Protein AF-A0A9P6EXE8-F1 (afdb_monomer_lite)

Radius of gyration: 22.18 Å; chains: 1; bounding box: 58×36×48 Å

Sequence (115 aa):
MTELGCYWGAGTRVNKNHDSEANVKYRHKYLKRRLENLKAELTKNKDEIWIPKHPEVFLDESYCHLDHTAPSRWVIPGSTISEPGHSPLLVIFAAFVVWYDREERELKAKFVDES

Foldseek 3Di:
DDPQQWDKDAADDCPVCCPPPVNVVVVVVVVVVVQVQWDWDAAPVRDTDIFGVDKDKDKDKDKDQPDDDPRIDTDHPPDDDDDDDGHDIDIDMWMKIWHQDPVNRDIDMDTDDDD

Organism: NCBI:txid979708

Secondary structure (DSSP, 8-state):
--TTS-EEEPPP---TTTT-HHHHHHHHHHHHHHHHTEEEEE-TT--EEEEESS-EEEEEEEEEESS---S-EEE-TT---PPPP---EEEEEEEEEEEEETTTTEEEEEE----

pLDDT: mean 79.21, std 12.8, range [42.34, 95.38]

Structure (mmCIF, N/CA/C/O backbone):
data_AF-A0A9P6EXE8-F1
#
_entry.id   AF-A0A9P6EXE8-F1
#
loop_
_atom_site.group_PDB
_atom_site.id
_atom_site.type_symbol
_atom_site.label_atom_id
_atom_site.label_alt_id
_atom_site.label_comp_id
_atom_site.label_asym_id
_atom_site.label_entity_id
_atom_site.label_seq_id
_atom_site.pdbx_PDB_ins_code
_atom_site.Cartn_x
_atom_site.Cartn_y
_atom_site.Cartn_z
_atom_site.occupancy
_atom_site.B_iso_or_equiv
_atom_site.auth_seq_id
_atom_site.auth_comp_id
_atom_site.auth_asym_id
_atom_site.auth_atom_id
_atom_site.pdbx_PDB_model_num
ATOM 1 N N . MET A 1 1 ? 40.499 -3.946 -14.432 1.00 42.34 1 MET A N 1
ATOM 2 C CA . MET A 1 1 ? 40.579 -3.395 -15.799 1.00 42.34 1 MET A CA 1
ATOM 3 C C . MET A 1 1 ? 39.821 -4.381 -16.680 1.00 42.34 1 MET A C 1
ATOM 5 O O . MET A 1 1 ? 40.316 -5.478 -16.877 1.00 42.34 1 MET A O 1
ATOM 9 N N . THR A 1 2 ? 38.556 -4.109 -17.011 1.00 47.44 2 THR A N 1
ATOM 10 C CA . THR A 1 2 ? 37.710 -5.041 -17.778 1.00 47.44 2 THR A CA 1
ATOM 11 C C . THR A 1 2 ? 37.962 -4.832 -19.266 1.00 47.44 2 THR A C 1
ATOM 13 O O . THR A 1 2 ? 37.734 -3.745 -19.786 1.00 47.44 2 THR A O 1
ATOM 16 N N . GLU A 1 3 ? 38.424 -5.879 -19.944 1.00 53.56 3 GLU A N 1
ATOM 17 C CA . GLU A 1 3 ? 38.876 -5.905 -21.349 1.00 53.56 3 GLU A CA 1
ATOM 18 C C . GLU A 1 3 ? 37.788 -5.523 -22.383 1.00 53.56 3 GLU A C 1
ATOM 20 O O . GLU A 1 3 ? 38.060 -5.430 -23.573 1.00 53.56 3 GLU A O 1
ATOM 25 N N . LEU A 1 4 ? 36.554 -5.254 -21.934 1.00 64.56 4 LEU A N 1
ATOM 26 C CA . LEU A 1 4 ? 35.396 -4.908 -22.771 1.00 64.56 4 LEU A CA 1
ATOM 27 C C . LEU A 1 4 ? 34.600 -3.683 -22.273 1.00 64.56 4 LEU A C 1
ATOM 29 O O . LEU A 1 4 ? 33.564 -3.355 -22.842 1.00 64.56 4 LEU A O 1
ATOM 33 N N . GLY A 1 5 ? 35.031 -3.007 -21.199 1.00 75.94 5 GLY A N 1
ATOM 34 C CA . GLY A 1 5 ? 34.308 -1.846 -20.650 1.00 75.94 5 GLY A CA 1
ATOM 35 C C . GLY A 1 5 ? 32.942 -2.158 -20.012 1.00 75.94 5 GLY A C 1
ATOM 36 O O . GLY A 1 5 ? 32.227 -1.234 -19.640 1.00 75.94 5 GLY A O 1
ATOM 37 N N . CYS A 1 6 ? 32.575 -3.433 -19.856 1.00 76.38 6 CYS A N 1
ATOM 38 C CA . CYS A 1 6 ? 31.320 -3.874 -19.237 1.00 76.38 6 CYS A CA 1
ATOM 39 C C . CYS A 1 6 ? 31.424 -3.960 -17.701 1.00 76.38 6 CYS A C 1
ATOM 41 O O . CYS A 1 6 ? 32.510 -4.211 -17.167 1.00 76.38 6 CYS A O 1
ATOM 43 N N . TYR A 1 7 ? 30.292 -3.853 -16.993 1.00 78.75 7 TYR A N 1
ATOM 44 C CA . TYR A 1 7 ? 30.177 -4.187 -15.563 1.00 78.75 7 TYR A CA 1
ATOM 45 C C . TYR A 1 7 ? 29.045 -5.191 -15.306 1.00 78.75 7 TYR A C 1
ATOM 47 O O . TYR A 1 7 ? 28.059 -5.223 -16.035 1.00 78.75 7 TYR A O 1
ATOM 55 N N . TRP A 1 8 ? 29.177 -6.030 -14.278 1.00 75.44 8 TRP A N 1
ATOM 56 C CA . TRP A 1 8 ? 28.109 -6.938 -13.848 1.00 75.44 8 TRP A CA 1
ATOM 57 C C . TRP A 1 8 ? 27.123 -6.183 -12.954 1.00 75.44 8 TRP A C 1
ATOM 59 O O . TRP A 1 8 ? 27.518 -5.643 -11.920 1.00 75.44 8 TRP A O 1
ATOM 69 N N . GLY A 1 9 ? 25.850 -6.118 -13.340 1.00 72.12 9 GLY A N 1
ATOM 70 C CA . GLY A 1 9 ? 24.858 -5.363 -12.578 1.00 72.12 9 GLY A CA 1
ATOM 71 C C . GLY A 1 9 ? 23.433 -5.504 -13.098 1.00 72.12 9 GLY A C 1
ATOM 72 O O . GLY A 1 9 ? 23.173 -6.172 -14.098 1.00 72.12 9 GLY A O 1
ATOM 73 N N . ALA A 1 10 ? 22.494 -4.887 -12.384 1.00 66.25 10 ALA A N 1
ATOM 74 C CA . ALA A 1 10 ? 21.118 -4.745 -12.843 1.00 66.25 10 ALA A CA 1
ATOM 75 C C . ALA A 1 10 ? 21.000 -3.570 -13.829 1.00 66.25 10 ALA A C 1
ATOM 77 O O . ALA A 1 10 ? 21.756 -2.598 -13.751 1.00 66.25 10 ALA A O 1
ATOM 78 N N . GLY A 1 11 ? 20.034 -3.652 -14.745 1.00 62.06 11 GLY A N 1
ATOM 79 C CA . GLY A 1 11 ? 19.649 -2.507 -15.570 1.00 62.06 11 GLY A CA 1
ATOM 80 C C . GLY A 1 11 ? 18.971 -1.426 -14.725 1.00 62.06 11 GLY A C 1
ATOM 81 O O . GLY A 1 11 ? 18.284 -1.729 -13.749 1.00 62.06 11 GLY A O 1
ATOM 82 N N . THR A 1 12 ? 19.148 -0.158 -15.090 1.00 61.06 12 THR A N 1
ATOM 83 C CA . THR A 1 12 ? 18.496 0.955 -14.392 1.00 61.06 12 THR A CA 1
ATOM 84 C C . THR A 1 12 ? 17.031 1.034 -14.809 1.00 61.06 12 THR A C 1
ATOM 86 O O . THR A 1 12 ? 16.723 1.292 -15.973 1.00 61.06 12 THR A O 1
ATOM 89 N N . ARG A 1 13 ? 16.107 0.844 -13.864 1.00 57.03 13 ARG A N 1
ATOM 90 C CA . ARG A 1 13 ? 14.676 1.057 -14.109 1.00 57.03 13 ARG A CA 1
ATOM 91 C C . ARG A 1 13 ? 14.411 2.559 -14.183 1.00 57.03 13 ARG A C 1
ATOM 93 O O . ARG A 1 13 ? 14.557 3.261 -13.189 1.00 57.03 13 ARG A O 1
ATOM 100 N N . VAL A 1 14 ? 14.013 3.058 -15.352 1.00 57.69 14 VAL A N 1
ATOM 101 C CA . VAL A 1 14 ? 13.706 4.482 -15.546 1.00 57.69 14 VAL A CA 1
ATOM 102 C C . VAL A 1 14 ? 12.221 4.632 -15.855 1.00 57.69 14 VAL A C 1
ATOM 104 O O . VAL A 1 14 ? 11.826 4.752 -17.013 1.00 57.69 14 VAL A O 1
ATOM 107 N N . ASN A 1 15 ? 11.368 4.640 -14.826 1.00 66.81 15 ASN A N 1
ATOM 108 C CA . ASN A 1 15 ? 10.025 5.181 -15.022 1.00 66.81 15 ASN A CA 1
ATOM 109 C C . ASN A 1 15 ? 10.145 6.708 -15.118 1.00 66.81 15 ASN A C 1
ATOM 111 O O . ASN A 1 15 ? 10.066 7.413 -14.114 1.00 66.81 15 ASN A O 1
ATOM 115 N N . LYS A 1 16 ? 10.366 7.209 -16.340 1.00 68.00 16 LYS A N 1
ATOM 116 C CA . LYS A 1 16 ? 10.608 8.633 -16.643 1.00 68.00 16 LYS A CA 1
ATOM 117 C C . LYS A 1 16 ? 9.512 9.561 -16.117 1.00 68.00 16 LYS A C 1
ATOM 119 O O . LYS A 1 16 ? 9.761 10.742 -15.907 1.00 68.00 16 LYS A O 1
ATOM 124 N N . ASN A 1 17 ? 8.313 9.030 -15.892 1.00 76.62 17 ASN A N 1
ATOM 125 C CA . ASN A 1 17 ? 7.168 9.819 -15.470 1.00 76.62 17 ASN A CA 1
ATOM 126 C C . ASN A 1 17 ? 6.989 9.850 -13.950 1.00 76.62 17 ASN A C 1
ATOM 128 O O . ASN A 1 17 ? 6.170 10.637 -13.477 1.00 76.62 17 ASN A O 1
ATOM 132 N N . HIS A 1 18 ? 7.714 9.036 -13.175 1.00 76.56 18 HIS A N 1
ATOM 133 C CA . HIS A 1 18 ? 7.524 8.924 -11.723 1.00 76.56 18 HIS A CA 1
ATOM 134 C C . HIS A 1 18 ? 7.586 10.291 -11.021 1.00 76.56 18 HIS A C 1
ATOM 136 O O . HIS A 1 18 ? 6.688 10.649 -10.253 1.00 76.56 18 HIS A O 1
ATOM 142 N N . ASP A 1 19 ? 8.580 11.097 -11.393 1.00 81.75 19 ASP A N 1
ATOM 143 C CA . ASP A 1 19 ? 8.813 12.433 -10.836 1.00 81.75 19 ASP A CA 1
ATOM 144 C C . ASP A 1 19 ? 8.377 13.560 -11.776 1.00 81.75 19 ASP A C 1
ATOM 146 O O . ASP A 1 19 ? 8.765 14.714 -11.608 1.00 81.75 19 ASP A O 1
ATOM 150 N N . SER A 1 20 ? 7.522 13.248 -12.756 1.00 89.31 20 SER A N 1
ATOM 151 C CA . SER A 1 20 ? 6.872 14.285 -13.554 1.00 89.31 20 SER A CA 1
ATOM 152 C C . SER A 1 20 ? 6.011 15.186 -12.665 1.00 89.31 20 SER A C 1
ATOM 154 O O . SER A 1 20 ? 5.362 14.729 -11.718 1.00 89.31 20 SER A O 1
ATOM 156 N N . GLU A 1 21 ? 5.953 16.473 -13.004 1.00 93.50 21 GLU A N 1
ATOM 157 C CA . GLU A 1 21 ? 5.171 17.466 -12.260 1.00 93.50 21 GLU A CA 1
ATOM 158 C C . GLU A 1 21 ? 3.694 17.052 -12.127 1.00 93.50 21 GLU A C 1
ATOM 160 O O . GLU A 1 21 ? 3.085 17.213 -11.069 1.00 93.50 21 GLU A O 1
ATOM 165 N N . ALA A 1 22 ? 3.130 16.451 -13.178 1.00 92.00 22 ALA A N 1
ATOM 166 C CA . ALA A 1 22 ? 1.768 15.930 -13.177 1.00 92.00 22 ALA A CA 1
ATOM 167 C C . ALA A 1 22 ? 1.569 14.818 -12.132 1.00 92.00 22 ALA A C 1
ATOM 169 O O . ALA A 1 22 ? 0.622 14.881 -11.344 1.00 92.00 22 ALA A O 1
ATOM 170 N N . ASN A 1 23 ? 2.479 13.839 -12.066 1.00 89.94 23 ASN A N 1
ATOM 171 C CA . ASN A 1 23 ? 2.394 12.753 -11.087 1.00 89.94 23 ASN A CA 1
ATOM 172 C C . ASN A 1 23 ? 2.630 13.242 -9.657 1.00 89.94 23 ASN A C 1
ATOM 174 O O . ASN A 1 23 ? 1.962 12.774 -8.735 1.00 89.94 23 ASN A O 1
ATOM 178 N N . VAL A 1 24 ? 3.527 14.208 -9.447 1.00 90.19 24 VAL A N 1
ATOM 179 C CA . VAL A 1 24 ? 3.721 14.840 -8.131 1.00 90.19 24 VAL A CA 1
ATOM 180 C C . VAL A 1 24 ? 2.449 15.574 -7.689 1.00 90.19 24 VAL A C 1
ATOM 182 O O . VAL A 1 24 ? 1.972 15.357 -6.572 1.00 90.19 24 VAL A O 1
ATOM 185 N N . LYS A 1 25 ? 1.833 16.373 -8.574 1.00 94.56 25 LYS A N 1
ATOM 186 C CA . LYS A 1 25 ? 0.557 17.061 -8.298 1.00 94.56 25 LYS A CA 1
ATOM 187 C C . LYS A 1 25 ? -0.568 16.075 -7.988 1.00 94.56 25 LYS A C 1
ATOM 189 O O . LYS A 1 25 ? -1.332 16.286 -7.044 1.00 94.56 25 LYS A O 1
ATOM 194 N N . TYR A 1 26 ? -0.658 14.982 -8.746 1.00 93.50 26 TYR A N 1
ATOM 195 C CA . TYR A 1 26 ? -1.645 13.936 -8.496 1.00 93.50 26 TYR A CA 1
ATOM 196 C C . TYR A 1 26 ? -1.428 13.256 -7.140 1.00 93.50 26 TYR A C 1
ATOM 198 O O . TYR A 1 26 ? -2.380 13.156 -6.367 1.00 93.50 26 TYR A O 1
ATOM 206 N N . ARG A 1 27 ? -0.189 12.858 -6.807 1.00 92.69 27 ARG A N 1
ATOM 207 C CA . ARG A 1 27 ? 0.158 12.273 -5.498 1.00 92.69 27 ARG A CA 1
ATOM 208 C C . ARG A 1 27 ? -0.253 13.192 -4.352 1.00 92.69 27 ARG A C 1
ATOM 210 O O . ARG A 1 27 ? -0.881 12.732 -3.404 1.00 92.69 27 ARG A O 1
ATOM 217 N N . HIS A 1 28 ? 0.022 14.491 -4.467 1.00 94.81 28 HIS A N 1
ATOM 218 C CA . HIS A 1 28 ? -0.390 15.469 -3.461 1.00 94.81 28 HIS A CA 1
ATOM 219 C C . HIS A 1 28 ? -1.919 15.521 -3.298 1.00 94.81 28 HIS A C 1
ATOM 221 O O . HIS A 1 28 ? -2.429 15.422 -2.182 1.00 94.81 28 HIS A O 1
ATOM 227 N N . LYS A 1 29 ? -2.666 15.604 -4.409 1.00 95.38 29 LYS A N 1
ATOM 228 C CA . LYS A 1 29 ? -4.139 15.584 -4.395 1.00 95.38 29 LYS A CA 1
ATOM 229 C C . LYS A 1 29 ? -4.690 14.291 -3.784 1.00 95.38 29 LYS A C 1
ATOM 231 O O . LYS A 1 29 ? -5.632 14.339 -2.994 1.00 95.38 29 LYS A O 1
ATOM 236 N N . TYR A 1 30 ? -4.107 13.149 -4.144 1.00 92.00 30 TYR A N 1
ATOM 237 C CA . TYR A 1 30 ? -4.476 11.840 -3.617 1.00 92.00 30 TYR A CA 1
ATOM 238 C C . TYR A 1 30 ? -4.260 11.771 -2.102 1.00 92.00 30 TYR A C 1
ATOM 240 O O . TYR A 1 30 ? -5.201 11.460 -1.375 1.00 92.00 30 TYR A O 1
ATOM 248 N N . LEU A 1 31 ? -3.064 12.127 -1.621 1.00 93.06 31 LEU A N 1
ATOM 249 C CA . LEU A 1 31 ? -2.733 12.121 -0.194 1.00 93.06 31 LEU A CA 1
ATOM 250 C C . LEU A 1 31 ? -3.642 13.054 0.604 1.00 93.06 31 LEU A C 1
ATOM 252 O O . LEU A 1 31 ? -4.129 12.658 1.657 1.00 93.06 31 LEU A O 1
ATOM 256 N N . LYS A 1 32 ? -3.940 14.250 0.085 1.00 95.06 32 LYS A N 1
ATOM 257 C CA . LYS A 1 32 ? -4.871 15.179 0.736 1.00 95.06 32 LYS A CA 1
ATOM 258 C C . LYS A 1 32 ? -6.247 14.540 0.954 1.00 95.06 32 LYS A C 1
ATOM 260 O O . LYS A 1 32 ? -6.724 14.500 2.083 1.00 95.06 32 LYS A O 1
ATOM 265 N N . ARG A 1 33 ? -6.832 13.951 -0.095 1.00 90.44 33 ARG A N 1
ATOM 266 C CA . ARG A 1 33 ? -8.123 13.243 -0.009 1.00 90.44 33 ARG A CA 1
ATOM 267 C C . ARG A 1 33 ? -8.077 12.067 0.972 1.00 90.44 33 ARG A C 1
ATOM 269 O O . ARG A 1 33 ? -9.050 11.807 1.671 1.00 90.44 33 ARG A O 1
ATOM 276 N N . ARG A 1 34 ? -6.955 11.343 1.016 1.00 88.88 34 ARG A N 1
ATOM 277 C CA . ARG A 1 34 ? -6.750 10.215 1.937 1.00 88.88 34 ARG A CA 1
ATOM 278 C C . ARG A 1 34 ? -6.709 10.673 3.389 1.00 88.88 34 ARG A C 1
ATOM 280 O O . ARG A 1 34 ? -7.416 10.105 4.208 1.00 88.88 34 ARG A O 1
ATOM 287 N N . LEU A 1 35 ? -5.939 11.716 3.691 1.00 91.75 35 LEU A N 1
ATOM 288 C CA . LEU A 1 35 ? -5.854 12.287 5.036 1.00 91.75 35 LEU A CA 1
ATOM 289 C C . LEU A 1 35 ? -7.200 12.862 5.494 1.00 91.75 35 LEU A C 1
ATOM 291 O O . LEU A 1 35 ? -7.581 12.679 6.644 1.00 91.75 35 LEU A O 1
ATOM 295 N N . GLU A 1 36 ? -7.963 13.486 4.593 1.00 92.88 36 GLU A N 1
ATOM 296 C CA . GLU A 1 36 ? -9.324 13.965 4.882 1.00 92.88 36 GLU A CA 1
ATOM 297 C C . GLU A 1 36 ? -10.289 12.825 5.253 1.00 92.88 36 GLU A C 1
ATOM 299 O O . GLU A 1 36 ? -11.212 13.037 6.048 1.00 92.88 36 GLU A O 1
ATOM 304 N N . ASN A 1 37 ? -10.068 11.613 4.729 1.00 89.12 37 ASN A N 1
ATOM 305 C CA . ASN A 1 37 ? -10.829 10.422 5.103 1.00 89.12 37 ASN A CA 1
ATOM 306 C C . ASN A 1 37 ? -10.393 9.835 6.455 1.00 89.12 37 ASN A C 1
ATOM 308 O O . ASN A 1 37 ? -11.060 8.936 6.940 1.00 89.12 37 ASN A O 1
ATOM 312 N N . LEU A 1 38 ? -9.328 10.312 7.105 1.00 90.81 38 LEU A N 1
ATOM 313 C CA . LEU A 1 38 ? -8.914 9.786 8.407 1.00 90.81 38 LEU A CA 1
ATOM 314 C C . LEU A 1 38 ? -9.595 10.528 9.562 1.00 90.81 38 LEU A C 1
ATOM 316 O O . LEU A 1 38 ? -9.861 11.732 9.501 1.00 90.81 38 LEU A O 1
ATOM 320 N N . LYS A 1 39 ? -9.877 9.799 10.640 1.00 92.12 39 LYS A N 1
ATOM 321 C CA . LYS A 1 39 ? -10.256 10.344 11.947 1.00 92.12 39 LYS A CA 1
ATOM 322 C C . LYS A 1 39 ? -9.474 9.638 13.048 1.00 92.12 39 LYS A C 1
ATOM 324 O O . LYS A 1 39 ? -9.177 8.451 12.920 1.00 92.12 39 LYS A O 1
ATOM 329 N N . ALA A 1 40 ? -9.161 10.373 14.106 1.00 92.56 40 ALA A N 1
ATOM 330 C CA . ALA A 1 40 ? -8.585 9.799 15.309 1.00 92.56 40 ALA A CA 1
ATOM 331 C C . ALA A 1 40 ? -9.656 9.011 16.077 1.00 92.56 40 ALA A C 1
ATOM 333 O O . ALA A 1 40 ? -10.794 9.467 16.207 1.00 92.56 40 ALA A O 1
ATOM 334 N N . GLU A 1 41 ? -9.289 7.837 16.573 1.00 89.81 41 GLU A N 1
ATOM 335 C CA . GLU A 1 41 ? -10.075 7.016 17.491 1.00 89.81 41 GLU A CA 1
ATOM 336 C C . GLU A 1 41 ? -9.159 6.405 18.549 1.00 89.81 41 GLU A C 1
ATOM 338 O O . GLU A 1 41 ? -7.957 6.254 18.335 1.00 89.81 41 GLU A O 1
ATOM 343 N N . LEU A 1 42 ? -9.739 6.019 19.683 1.00 89.69 42 LEU A N 1
ATOM 344 C CA . LEU A 1 42 ? -9.017 5.305 20.731 1.00 89.69 42 LEU A CA 1
ATOM 345 C C . LEU A 1 42 ? -9.228 3.799 20.592 1.00 89.69 42 LEU A C 1
ATOM 347 O O . LEU A 1 42 ? -10.360 3.320 20.473 1.00 89.69 42 LEU A O 1
ATOM 351 N N . THR A 1 43 ? -8.139 3.042 20.662 1.00 86.06 43 THR A N 1
ATOM 352 C CA . THR A 1 43 ? -8.210 1.585 20.789 1.00 86.06 43 THR A CA 1
ATOM 353 C C . THR A 1 43 ? -8.723 1.185 22.169 1.00 86.06 43 THR A C 1
ATOM 355 O O . THR A 1 43 ? -8.786 1.985 23.111 1.00 86.06 43 THR A O 1
ATOM 358 N N . LYS A 1 44 ? -9.028 -0.104 22.333 1.00 85.94 44 LYS A N 1
ATOM 359 C CA . LYS A 1 44 ? -9.274 -0.719 23.646 1.00 85.94 44 LYS A CA 1
ATOM 360 C C . LYS A 1 44 ? -8.161 -0.438 24.671 1.00 85.94 44 LYS A C 1
ATOM 362 O O . LYS A 1 44 ? -8.456 -0.269 25.853 1.00 85.94 44 LYS A O 1
ATOM 367 N N . ASN A 1 45 ? -6.914 -0.311 24.214 1.00 89.31 45 ASN A N 1
ATOM 368 C CA . ASN A 1 45 ? -5.741 -0.035 25.050 1.00 89.31 45 ASN A CA 1
ATOM 369 C C . ASN A 1 45 ? -5.498 1.464 25.298 1.00 89.31 45 ASN A C 1
ATOM 371 O O . ASN A 1 45 ? -4.538 1.814 25.978 1.00 89.31 45 ASN A O 1
ATOM 375 N N . LYS A 1 46 ? -6.398 2.340 24.822 1.00 87.06 46 LYS A N 1
ATOM 376 C CA . LYS A 1 46 ? -6.283 3.811 24.859 1.00 87.06 46 LYS A CA 1
ATOM 377 C C . LYS A 1 46 ? -5.171 4.381 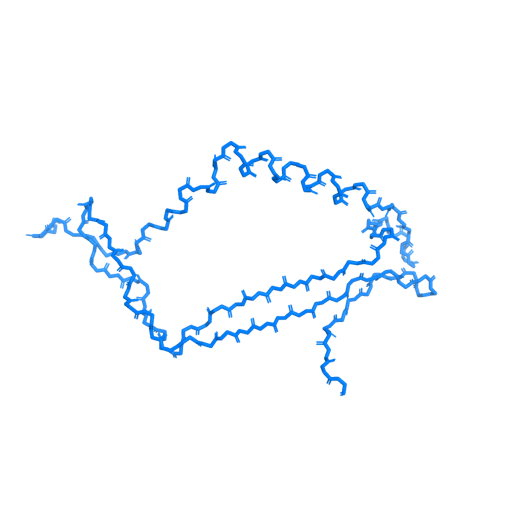23.974 1.00 87.06 46 LYS A C 1
ATOM 379 O O . LYS A 1 46 ? -4.766 5.522 24.183 1.00 87.06 46 LYS A O 1
ATOM 384 N N . ASP A 1 47 ? -4.725 3.628 22.975 1.00 90.69 47 ASP A N 1
ATOM 385 C CA . ASP A 1 47 ? -3.823 4.153 21.954 1.00 90.69 47 ASP A CA 1
ATOM 386 C C . ASP A 1 47 ? -4.626 4.974 20.945 1.00 90.69 47 ASP A C 1
ATOM 388 O O . ASP A 1 47 ? -5.698 4.551 20.506 1.00 90.69 47 ASP A O 1
ATOM 392 N N . GLU A 1 48 ? -4.117 6.145 20.571 1.00 91.75 48 GLU A N 1
ATOM 393 C CA . GLU A 1 48 ? -4.702 6.942 19.496 1.00 91.75 48 GLU A CA 1
ATOM 394 C C . GLU A 1 48 ? -4.304 6.347 18.143 1.00 91.75 48 GLU A C 1
ATOM 396 O O . GLU A 1 48 ? -3.122 6.218 17.820 1.00 91.75 48 GLU A O 1
ATOM 401 N N . ILE A 1 49 ? -5.302 5.981 17.342 1.00 90.44 49 ILE A N 1
ATOM 402 C CA . ILE A 1 49 ? -5.119 5.453 15.992 1.00 90.44 49 ILE A CA 1
ATOM 403 C C . ILE A 1 49 ? -5.897 6.279 14.975 1.00 90.44 49 ILE A C 1
ATOM 405 O O . ILE A 1 49 ? -6.949 6.844 15.268 1.00 90.44 49 ILE A O 1
ATOM 409 N N . TRP A 1 50 ? -5.395 6.310 13.744 1.00 89.56 50 TRP A N 1
ATOM 410 C CA . TRP A 1 50 ? -6.071 6.949 12.620 1.00 89.56 50 TRP A CA 1
ATOM 411 C C . TRP A 1 50 ? -6.817 5.902 11.812 1.00 89.56 50 TRP A C 1
ATOM 413 O O . TRP A 1 50 ? -6.205 5.003 11.236 1.00 89.56 50 TRP A O 1
ATOM 423 N N . ILE A 1 51 ? -8.137 6.033 11.749 1.00 89.19 51 ILE A N 1
ATOM 424 C CA . ILE A 1 51 ? -8.992 5.107 11.014 1.00 89.19 51 ILE A CA 1
ATOM 425 C C . ILE A 1 51 ? -9.710 5.812 9.866 1.00 89.19 51 ILE A C 1
ATOM 427 O O . ILE A 1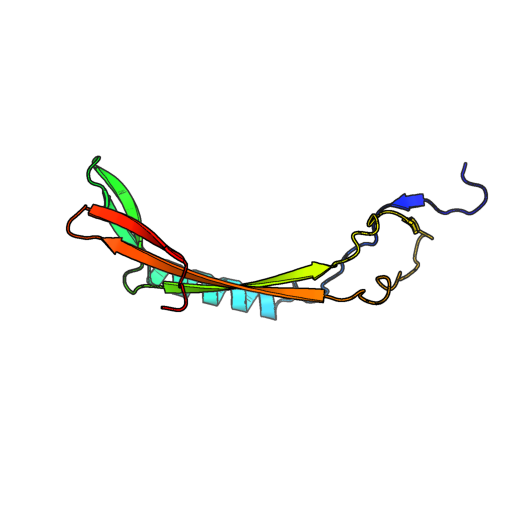 51 ? -10.010 7.007 9.969 1.00 89.19 51 ILE A O 1
ATOM 431 N N . PRO A 1 52 ? -10.030 5.097 8.779 1.00 85.56 52 PRO A N 1
ATOM 432 C CA . PRO A 1 52 ? -10.812 5.674 7.703 1.00 85.56 52 PRO A CA 1
ATOM 433 C C . PRO A 1 52 ? -12.270 5.905 8.154 1.00 85.56 52 PRO A C 1
ATOM 435 O O . PRO A 1 52 ? -12.900 5.044 8.771 1.00 85.56 52 PRO A O 1
ATOM 438 N N . LYS A 1 53 ? -12.823 7.087 7.858 1.00 88.19 53 LYS A N 1
ATOM 439 C CA . LYS A 1 53 ? -14.223 7.475 8.110 1.00 88.19 53 LYS A CA 1
ATOM 440 C C . LYS A 1 53 ? -15.172 6.632 7.264 1.00 88.19 53 LYS A C 1
ATOM 442 O O . LYS A 1 53 ? -16.219 6.212 7.752 1.00 88.19 53 LYS A O 1
ATOM 447 N N . HIS A 1 54 ? -14.780 6.385 6.018 1.00 85.62 54 HIS A N 1
ATOM 448 C CA . HIS A 1 54 ? -15.443 5.480 5.089 1.00 85.62 54 HIS A CA 1
ATOM 449 C C . HIS A 1 54 ? -14.524 4.290 4.803 1.00 85.62 54 HIS A C 1
ATOM 451 O O . HIS A 1 54 ? -13.355 4.547 4.518 1.00 85.62 54 HIS A O 1
ATOM 457 N N . PRO A 1 55 ? -15.014 3.034 4.853 1.00 83.75 55 PRO A N 1
ATOM 458 C CA . PRO A 1 55 ? -14.209 1.854 4.542 1.00 83.75 55 PRO A CA 1
ATOM 459 C C . PRO A 1 55 ? -13.494 1.983 3.200 1.00 83.75 55 PRO A C 1
ATOM 461 O O . PRO A 1 55 ? -14.039 2.537 2.243 1.00 83.75 55 PRO A O 1
ATOM 464 N N . GLU A 1 56 ? -12.279 1.454 3.130 1.00 83.31 56 GLU A N 1
ATOM 465 C CA . GLU A 1 56 ? -11.450 1.524 1.933 1.00 83.31 56 GLU A CA 1
ATOM 466 C C . GLU A 1 56 ? -11.111 0.115 1.463 1.00 83.31 56 GLU A C 1
ATOM 468 O O . GLU A 1 56 ? -10.728 -0.749 2.256 1.00 83.31 56 GLU A O 1
ATOM 473 N N . VAL A 1 57 ? -11.264 -0.096 0.157 1.00 85.62 57 VAL A N 1
ATOM 474 C CA . VAL A 1 57 ? -10.880 -1.332 -0.517 1.00 85.62 57 VAL A CA 1
ATOM 475 C C . VAL A 1 57 ? -9.575 -1.071 -1.250 1.00 85.62 57 VAL A C 1
ATOM 477 O O . VAL A 1 57 ? -9.484 -0.143 -2.057 1.00 85.62 57 VAL A O 1
ATOM 480 N N . PHE A 1 58 ? -8.568 -1.879 -0.951 1.00 86.56 58 PHE A N 1
ATOM 481 C CA . PHE A 1 58 ? -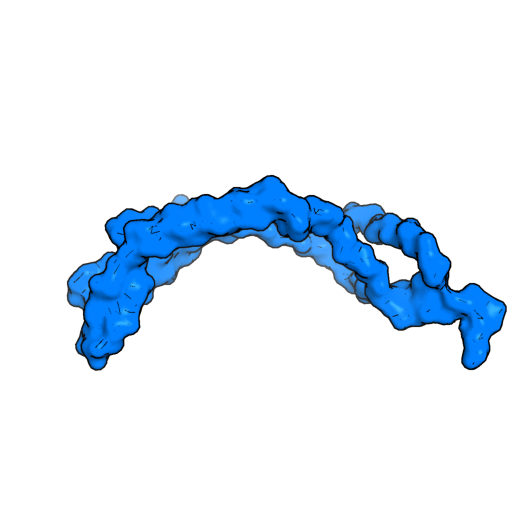7.274 -1.840 -1.612 1.00 86.56 58 PHE A CA 1
ATOM 482 C C . PHE A 1 58 ? -7.204 -2.989 -2.600 1.00 86.56 58 PHE A C 1
ATOM 484 O O . PHE A 1 58 ? -7.470 -4.132 -2.236 1.00 86.56 58 PHE A O 1
ATOM 491 N N . LEU A 1 59 ? -6.858 -2.657 -3.836 1.00 89.06 59 LEU A N 1
ATOM 492 C CA . LEU A 1 59 ? -6.648 -3.598 -4.921 1.00 89.06 59 LEU A CA 1
ATOM 493 C C . LEU A 1 59 ? -5.203 -3.451 -5.364 1.00 89.06 59 LEU A C 1
ATOM 495 O O . LEU A 1 59 ? -4.752 -2.326 -5.589 1.00 89.06 59 LEU A O 1
ATOM 499 N N . 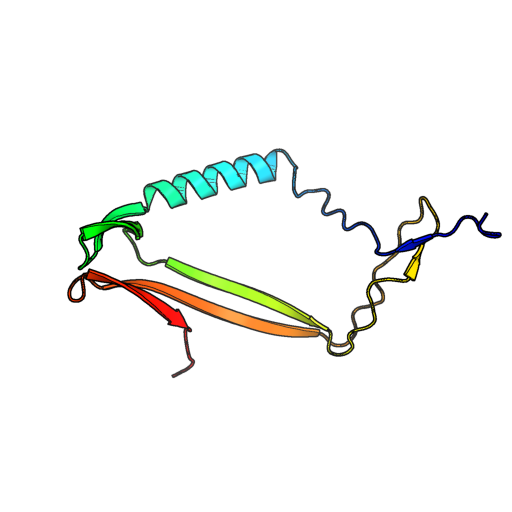ASP A 1 60 ? -4.504 -4.569 -5.476 1.00 87.88 60 ASP A N 1
ATOM 500 C CA . ASP A 1 60 ? -3.174 -4.592 -6.061 1.00 87.88 60 ASP A CA 1
ATOM 501 C C . ASP A 1 60 ? -3.007 -5.814 -6.956 1.00 87.88 60 ASP A C 1
ATOM 503 O O . ASP A 1 60 ? -3.621 -6.866 -6.744 1.00 87.88 60 ASP A O 1
ATOM 507 N N . GLU A 1 61 ? -2.172 -5.645 -7.971 1.00 84.31 61 GLU A N 1
ATOM 508 C CA . GLU A 1 61 ? -1.827 -6.676 -8.933 1.00 84.31 61 GLU A CA 1
ATOM 509 C C . GLU A 1 61 ? -0.317 -6.885 -8.922 1.00 84.31 61 GLU A C 1
ATOM 511 O O . GLU A 1 61 ? 0.481 -5.950 -8.986 1.00 84.31 61 GLU A O 1
ATOM 516 N N . SER A 1 62 ? 0.092 -8.142 -8.825 1.00 82.19 62 SER A N 1
ATOM 517 C CA . SER A 1 62 ? 1.496 -8.524 -8.881 1.00 82.19 62 SER A CA 1
ATOM 518 C C . SER A 1 62 ? 1.731 -9.437 -10.071 1.00 82.19 62 SER A C 1
ATOM 520 O O . SER A 1 62 ? 1.044 -10.442 -10.251 1.00 82.19 62 SER A O 1
ATOM 522 N N . TYR A 1 63 ? 2.733 -9.083 -10.872 1.00 79.94 63 TYR A N 1
ATOM 523 C CA . TYR A 1 63 ? 3.195 -9.872 -12.007 1.00 79.94 63 TYR A CA 1
ATOM 524 C C . TYR A 1 63 ? 4.380 -10.720 -11.548 1.00 79.94 63 TYR A C 1
ATOM 526 O O . TYR A 1 63 ? 5.438 -10.190 -11.207 1.00 79.94 63 TYR A O 1
ATOM 534 N N . CYS A 1 64 ? 4.201 -12.036 -11.526 1.00 76.75 64 CYS A N 1
ATOM 535 C CA . CYS A 1 64 ? 5.234 -12.991 -11.157 1.00 76.75 64 CYS A CA 1
ATOM 536 C C . CYS A 1 64 ? 5.741 -13.714 -12.409 1.00 76.75 64 CYS A C 1
ATOM 538 O O . CYS A 1 64 ? 4.961 -14.315 -13.148 1.00 76.75 64 CYS A O 1
ATOM 540 N N . HIS A 1 65 ? 7.048 -13.649 -12.661 1.00 74.94 65 HIS A N 1
ATOM 541 C CA . HIS A 1 65 ? 7.678 -14.426 -13.728 1.00 74.94 65 HIS A CA 1
ATOM 542 C C . HIS A 1 65 ? 7.783 -15.885 -13.272 1.00 74.94 65 HIS A C 1
ATOM 544 O O . HIS A 1 65 ? 8.353 -16.135 -12.213 1.00 74.94 65 HIS A O 1
ATOM 550 N N . LEU A 1 66 ? 7.286 -16.841 -14.066 1.00 71.31 66 LEU A N 1
ATOM 551 C CA . LEU A 1 66 ? 7.426 -18.267 -13.729 1.00 71.31 66 LEU A CA 1
ATOM 552 C C . LEU A 1 66 ? 8.893 -18.733 -13.763 1.00 71.31 66 LEU A C 1
ATOM 554 O O . LEU A 1 66 ? 9.291 -19.566 -12.952 1.00 71.31 66 LEU A O 1
ATOM 558 N N . ASP A 1 67 ? 9.704 -18.136 -14.640 1.00 71.31 67 ASP A N 1
ATOM 559 C CA . ASP A 1 67 ? 11.146 -18.373 -14.719 1.00 71.31 67 ASP A CA 1
ATOM 560 C C . ASP A 1 67 ? 11.913 -17.188 -14.121 1.00 71.31 67 ASP A C 1
ATOM 562 O O . ASP A 1 67 ? 12.133 -16.157 -14.766 1.00 71.31 67 ASP A O 1
ATOM 566 N N . HIS A 1 68 ? 12.350 -17.324 -12.869 1.00 63.00 68 HIS A N 1
ATOM 567 C CA . HIS A 1 68 ? 13.201 -16.331 -12.216 1.00 63.00 68 HIS A CA 1
ATOM 568 C C . HIS A 1 68 ? 14.642 -16.412 -12.745 1.00 63.00 68 HIS A C 1
ATOM 570 O O . HIS A 1 68 ? 15.521 -17.005 -12.122 1.00 63.00 68 HIS A O 1
ATOM 576 N N . THR A 1 69 ? 14.930 -15.788 -13.888 1.00 62.09 69 THR A N 1
ATOM 577 C CA . THR A 1 69 ? 16.325 -15.506 -14.262 1.00 62.09 69 THR A CA 1
ATOM 578 C C . THR A 1 69 ? 16.885 -14.381 -13.396 1.00 62.09 69 THR A C 1
ATOM 580 O O . THR A 1 69 ? 16.204 -13.377 -13.171 1.00 62.09 69 THR A O 1
ATOM 583 N N . ALA A 1 70 ? 18.129 -14.523 -12.928 1.00 60.56 70 ALA A N 1
ATOM 584 C CA . ALA A 1 70 ? 18.784 -13.497 -12.123 1.00 60.56 70 ALA A CA 1
ATOM 585 C C . ALA A 1 70 ? 18.787 -12.138 -12.863 1.00 60.56 70 ALA A C 1
ATOM 587 O O . ALA A 1 70 ? 19.133 -12.085 -14.044 1.00 60.56 70 ALA A O 1
ATOM 588 N N . PRO A 1 71 ? 18.437 -11.025 -12.189 1.00 59.88 71 PRO A N 1
ATOM 589 C CA . PRO A 1 71 ? 18.355 -9.703 -12.818 1.00 59.88 71 PRO A CA 1
ATOM 590 C C . PRO A 1 71 ? 19.728 -9.145 -13.221 1.00 59.88 71 PRO A C 1
ATOM 592 O O . PRO A 1 71 ? 19.815 -8.165 -13.969 1.00 59.88 71 PRO A O 1
ATOM 595 N N . SER A 1 72 ? 20.803 -9.740 -12.700 1.00 68.38 72 SER A N 1
ATOM 596 C CA . SER A 1 72 ? 22.174 -9.349 -12.992 1.00 68.38 72 SER A CA 1
ATOM 597 C C . SER A 1 72 ? 22.639 -9.913 -14.330 1.00 68.38 72 SER A C 1
ATOM 599 O O . SER A 1 72 ? 22.496 -11.100 -14.611 1.00 68.38 72 SER A O 1
ATOM 601 N N . ARG A 1 73 ? 23.235 -9.043 -15.142 1.00 71.56 73 ARG A N 1
ATOM 602 C CA . ARG A 1 73 ? 23.823 -9.365 -16.445 1.00 71.56 73 ARG A CA 1
ATOM 603 C C . ARG A 1 73 ? 25.057 -8.502 -16.676 1.00 71.56 73 ARG A C 1
ATOM 605 O O . ARG A 1 73 ? 25.281 -7.525 -15.962 1.00 71.56 73 ARG A O 1
ATOM 612 N N . TRP A 1 74 ? 25.861 -8.850 -17.674 1.00 77.44 74 TRP A N 1
ATOM 613 C CA . TRP A 1 74 ? 26.924 -7.967 -18.148 1.00 77.44 74 TRP A CA 1
ATOM 614 C C . TRP A 1 74 ? 26.296 -6.762 -18.859 1.00 77.44 74 TRP A C 1
ATOM 616 O O . TRP A 1 74 ? 25.590 -6.918 -19.853 1.00 77.44 74 TRP A O 1
ATOM 626 N N . VAL A 1 75 ? 26.519 -5.566 -18.318 1.00 72.81 75 VAL A N 1
ATOM 627 C CA . VAL A 1 75 ? 25.975 -4.288 -18.789 1.00 72.81 75 VAL A CA 1
ATOM 628 C C . VAL A 1 75 ? 27.069 -3.501 -19.500 1.00 72.81 75 VAL A C 1
ATOM 630 O O . VAL A 1 75 ? 28.157 -3.309 -18.955 1.00 72.81 75 VAL A O 1
ATOM 633 N N . ILE A 1 76 ? 26.764 -3.009 -20.702 1.00 80.31 76 ILE A N 1
ATOM 634 C CA . ILE A 1 76 ? 27.614 -2.060 -21.430 1.00 80.31 76 ILE A CA 1
ATOM 635 C C . ILE A 1 76 ? 27.217 -0.636 -20.996 1.00 80.31 76 ILE A C 1
ATOM 637 O O . ILE A 1 76 ? 26.035 -0.287 -21.113 1.00 80.31 76 ILE A O 1
ATOM 641 N N . PRO A 1 77 ? 28.144 0.206 -20.503 1.00 74.44 77 PRO A N 1
ATOM 642 C CA . PRO A 1 77 ? 27.842 1.582 -20.113 1.00 74.44 77 PRO A CA 1
ATOM 643 C C . PRO A 1 77 ? 27.158 2.372 -21.240 1.00 74.44 77 PRO A C 1
ATOM 645 O O . PRO A 1 77 ? 27.610 2.355 -22.381 1.00 74.44 77 PRO A O 1
ATOM 648 N N . GLY A 1 78 ? 26.052 3.054 -20.927 1.00 72.00 78 GLY A N 1
ATOM 649 C CA . GLY A 1 78 ? 25.283 3.854 -21.893 1.00 72.00 78 GLY A CA 1
ATOM 650 C C . GLY A 1 78 ? 24.312 3.066 -22.784 1.00 72.00 78 GLY A C 1
ATOM 651 O O . GLY A 1 78 ? 23.538 3.676 -23.51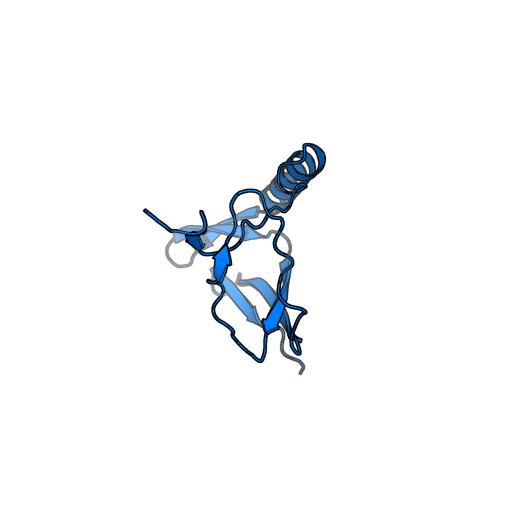8 1.00 72.00 78 GLY A O 1
ATOM 652 N N . SER A 1 79 ? 24.299 1.731 -22.708 1.00 65.62 79 SER A N 1
ATOM 653 C CA . SER A 1 79 ? 23.324 0.915 -23.439 1.00 65.62 79 SER A CA 1
ATOM 654 C C . SER A 1 79 ? 21.950 0.930 -22.759 1.00 65.62 79 SER A C 1
ATOM 656 O O . SER A 1 79 ? 21.831 0.840 -21.536 1.00 65.62 79 SER A O 1
ATOM 658 N N . THR A 1 80 ? 20.887 1.031 -23.560 1.00 62.41 80 THR A N 1
ATOM 659 C CA . THR A 1 80 ? 19.528 0.746 -23.086 1.00 62.41 80 THR A CA 1
ATOM 660 C C . THR A 1 80 ? 19.314 -0.750 -23.219 1.00 62.41 80 THR A C 1
ATOM 662 O O . THR A 1 80 ? 19.207 -1.269 -24.328 1.00 62.41 80 THR A O 1
ATOM 665 N N . ILE A 1 81 ? 19.293 -1.457 -22.094 1.00 60.56 81 ILE A N 1
ATOM 666 C CA . ILE A 1 81 ? 19.066 -2.897 -22.102 1.00 60.56 81 ILE A CA 1
ATOM 667 C C . ILE A 1 81 ? 17.561 -3.143 -22.013 1.00 60.56 81 ILE A C 1
ATOM 669 O O . ILE A 1 81 ? 16.946 -2.842 -20.991 1.00 60.56 81 ILE A O 1
ATOM 673 N N . SER A 1 82 ? 16.982 -3.713 -23.072 1.00 55.69 82 SER A N 1
ATOM 674 C CA . SER A 1 82 ? 15.619 -4.248 -23.018 1.00 55.69 82 SER A CA 1
ATOM 675 C C . SER A 1 82 ? 15.558 -5.328 -21.938 1.00 55.69 82 SER A C 1
ATOM 677 O O . SER A 1 82 ? 16.448 -6.184 -21.839 1.00 55.69 82 SER A O 1
ATOM 679 N N . GLU A 1 83 ? 14.533 -5.302 -21.092 1.00 58.44 83 GLU A N 1
ATOM 680 C CA . GLU A 1 83 ? 14.254 -6.457 -20.240 1.00 58.44 83 GLU A CA 1
ATOM 681 C C . GLU A 1 83 ? 14.108 -7.699 -21.137 1.00 58.44 83 GLU A C 1
ATOM 683 O O . GLU A 1 83 ? 13.603 -7.570 -22.261 1.00 58.44 83 GLU A O 1
ATOM 688 N N . PRO A 1 84 ? 14.656 -8.864 -20.727 1.00 55.00 84 PRO A N 1
ATOM 689 C CA . PRO A 1 84 ? 14.450 -10.090 -21.487 1.00 55.00 84 PRO A CA 1
ATOM 690 C C . PRO A 1 84 ? 12.943 -10.272 -21.678 1.00 55.00 84 PRO A C 1
ATOM 692 O O . PRO A 1 84 ? 12.177 -9.996 -20.754 1.00 55.00 84 PRO A O 1
ATOM 695 N N . GLY A 1 85 ? 12.533 -10.650 -22.894 1.00 52.81 85 GLY A N 1
ATOM 696 C CA . GLY A 1 85 ? 11.123 -10.798 -23.244 1.00 52.81 85 GLY A CA 1
ATOM 697 C C . GLY A 1 85 ? 10.407 -11.607 -22.171 1.00 52.81 85 GLY A C 1
ATOM 698 O O . GLY A 1 85 ? 10.903 -12.662 -21.782 1.00 52.81 85 GLY A O 1
ATOM 699 N N . HIS A 1 86 ? 9.312 -11.055 -21.648 1.00 55.91 86 HIS A N 1
ATOM 700 C CA . HIS A 1 86 ? 8.614 -11.596 -20.490 1.00 55.91 86 HIS A CA 1
ATOM 701 C C . HIS A 1 86 ? 8.283 -13.079 -20.723 1.00 55.91 86 HIS A C 1
ATOM 703 O O . HIS A 1 86 ? 7.427 -13.406 -21.547 1.00 55.91 86 HIS A O 1
ATOM 709 N N . SER A 1 87 ? 8.974 -13.974 -20.008 1.00 60.84 87 SER A N 1
ATOM 710 C CA . SER A 1 87 ? 8.547 -15.363 -19.808 1.00 60.84 87 SER A CA 1
ATOM 711 C C . SER A 1 87 ? 7.097 -15.383 -19.298 1.00 60.84 87 SER A C 1
ATOM 713 O O . SER A 1 87 ? 6.624 -14.349 -18.816 1.00 60.84 87 SER A O 1
ATOM 715 N N . PRO A 1 88 ? 6.373 -16.517 -19.372 1.00 69.19 88 PRO A N 1
ATOM 716 C CA . PRO A 1 88 ? 4.991 -16.588 -18.908 1.00 69.19 88 PRO A CA 1
ATOM 717 C C . PRO A 1 88 ? 4.807 -15.908 -17.544 1.00 69.19 88 PRO A C 1
ATOM 719 O O . PRO A 1 88 ? 5.525 -16.195 -16.581 1.00 69.19 88 PRO A O 1
ATOM 722 N N . LEU A 1 89 ? 3.874 -14.957 -17.511 1.00 74.12 89 LEU A N 1
ATOM 723 C CA . LEU A 1 89 ? 3.567 -14.139 -16.347 1.00 74.12 89 LEU A CA 1
ATOM 724 C C . LEU A 1 89 ? 2.349 -14.722 -15.646 1.00 74.12 89 LEU A C 1
ATOM 726 O O . LEU A 1 89 ? 1.279 -14.834 -16.244 1.00 74.12 89 LEU A O 1
ATOM 730 N N . LEU A 1 90 ? 2.498 -15.042 -14.368 1.00 79.50 90 LEU A N 1
ATOM 731 C CA . LEU A 1 90 ? 1.361 -15.225 -13.485 1.00 79.50 90 LEU A CA 1
ATOM 732 C C . LEU A 1 90 ? 0.940 -13.847 -12.972 1.00 79.50 90 LEU A C 1
ATOM 734 O O . LEU A 1 90 ? 1.738 -13.147 -12.348 1.00 79.50 90 LEU A O 1
ATOM 738 N N . VAL A 1 91 ? -0.308 -13.464 -13.231 1.00 83.88 91 VAL A N 1
ATOM 739 C CA . VAL A 1 91 ? -0.907 -12.254 -12.657 1.00 83.88 91 VAL A CA 1
ATOM 740 C C . VAL A 1 91 ? -1.708 -12.663 -11.432 1.00 83.88 91 VAL A C 1
ATOM 742 O O . VAL A 1 91 ? -2.599 -13.506 -11.522 1.00 83.88 91 VAL A O 1
ATOM 745 N N . ILE A 1 92 ? -1.371 -12.079 -10.288 1.00 85.62 92 ILE A N 1
ATOM 746 C CA . ILE A 1 92 ? -2.056 -12.308 -9.018 1.00 85.62 92 ILE A CA 1
ATOM 747 C C . ILE A 1 92 ? -2.784 -11.020 -8.654 1.00 85.62 92 ILE A C 1
ATOM 749 O O . ILE A 1 92 ? -2.147 -9.974 -8.542 1.00 85.62 92 ILE A O 1
ATOM 753 N N . PHE A 1 93 ? -4.096 -11.110 -8.446 1.00 86.88 93 PHE A N 1
ATOM 754 C CA . PHE A 1 93 ? -4.913 -10.017 -7.923 1.00 86.88 93 PHE A CA 1
ATOM 755 C C . PHE A 1 93 ? -5.174 -10.246 -6.440 1.00 86.88 93 PHE A C 1
ATOM 757 O O . PHE A 1 93 ? -5.559 -11.344 -6.037 1.00 86.88 93 PHE A O 1
ATOM 764 N N . ALA A 1 94 ? -4.986 -9.209 -5.632 1.00 86.81 94 ALA A N 1
ATOM 765 C CA . ALA A 1 94 ? -5.328 -9.234 -4.222 1.00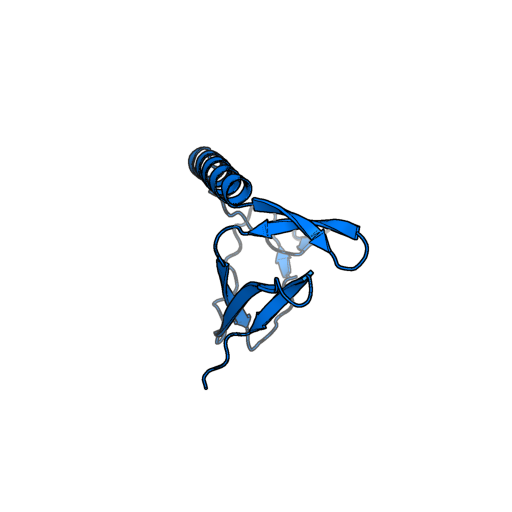 86.81 94 ALA A CA 1
ATOM 766 C C . ALA A 1 94 ? -6.224 -8.046 -3.880 1.00 86.81 94 ALA A C 1
ATOM 768 O O . ALA A 1 94 ? -5.978 -6.912 -4.293 1.00 86.81 94 ALA A O 1
ATOM 769 N N . ALA A 1 95 ? -7.261 -8.327 -3.100 1.00 89.38 95 ALA A N 1
ATOM 770 C CA . ALA A 1 95 ? -8.198 -7.339 -2.610 1.00 89.38 95 ALA A CA 1
ATOM 771 C C . ALA A 1 95 ? -8.272 -7.423 -1.086 1.00 89.38 95 ALA A C 1
ATOM 773 O O . ALA A 1 95 ? -8.445 -8.505 -0.524 1.00 89.38 95 ALA A O 1
ATOM 774 N N . PHE A 1 96 ? -8.160 -6.277 -0.421 1.00 89.25 96 PHE A N 1
ATOM 775 C CA . PHE A 1 96 ? -8.236 -6.171 1.032 1.00 89.25 96 PHE A CA 1
ATOM 776 C C . PHE A 1 96 ? -9.226 -5.093 1.429 1.00 89.25 96 PHE A C 1
ATOM 778 O O . PHE A 1 96 ? -9.220 -3.995 0.870 1.00 89.25 96 PHE A O 1
ATOM 785 N N . VAL A 1 97 ? -10.031 -5.382 2.444 1.00 88.00 97 VAL A N 1
ATOM 786 C CA . VAL A 1 97 ? -10.903 -4.390 3.072 1.00 88.00 97 VAL A CA 1
ATOM 787 C C . VAL A 1 97 ? -10.340 -4.061 4.440 1.00 88.00 97 VAL A C 1
ATOM 789 O O . VAL A 1 97 ? -10.085 -4.966 5.235 1.00 88.00 97 VAL A O 1
ATOM 792 N N . VAL A 1 98 ? -10.167 -2.769 4.716 1.00 85.69 98 VAL A N 1
ATOM 793 C CA . VAL A 1 98 ? -9.784 -2.265 6.039 1.00 85.69 98 VAL A CA 1
ATOM 794 C C . VAL A 1 98 ? -10.961 -1.500 6.628 1.00 85.69 98 VAL A C 1
ATOM 796 O O . VAL A 1 98 ? -11.499 -0.583 6.000 1.00 85.69 98 VAL A O 1
ATOM 799 N N . TRP A 1 99 ? -11.362 -1.865 7.844 1.00 87.31 99 TRP A N 1
ATOM 800 C CA . TRP A 1 99 ? -12.438 -1.197 8.571 1.00 87.31 99 TRP A CA 1
ATOM 801 C C . TRP A 1 99 ? -12.136 -1.145 10.065 1.00 87.31 99 TRP A C 1
ATOM 803 O O . TRP A 1 99 ? -11.358 -1.934 10.595 1.00 87.31 99 TRP A O 1
ATOM 813 N N . TYR A 1 100 ? -12.764 -0.202 10.757 1.00 87.12 100 TYR A N 1
ATOM 814 C CA . TYR A 1 100 ? -12.716 -0.157 12.211 1.00 87.12 100 TYR A CA 1
ATOM 815 C C . TYR A 1 100 ? -13.950 -0.827 12.795 1.00 87.12 100 TYR A C 1
ATOM 817 O O . TYR A 1 100 ? -15.083 -0.426 12.507 1.00 87.12 100 TYR A O 1
ATOM 825 N N . ASP A 1 101 ? -13.713 -1.833 13.622 1.00 88.06 101 ASP A N 1
ATOM 826 C CA . ASP A 1 101 ? -14.737 -2.495 14.404 1.00 88.06 101 ASP A CA 1
ATOM 827 C C . ASP A 1 101 ? -15.022 -1.660 15.656 1.00 88.06 101 ASP A C 1
ATOM 829 O O . ASP A 1 101 ? -14.171 -1.507 16.534 1.00 88.06 101 ASP A O 1
ATOM 833 N N . ARG A 1 102 ? -16.221 -1.075 15.720 1.00 86.62 102 ARG A N 1
ATOM 834 C CA . ARG A 1 102 ? -16.611 -0.201 16.833 1.00 86.62 102 ARG A CA 1
ATOM 835 C C . ARG A 1 102 ? -16.918 -0.969 18.114 1.00 86.62 102 ARG A C 1
ATOM 837 O O . ARG A 1 102 ? -16.833 -0.368 19.183 1.00 86.62 102 ARG A O 1
ATOM 844 N N . GLU A 1 103 ? -17.302 -2.238 18.006 1.00 88.31 103 GLU A N 1
ATOM 845 C CA . GLU A 1 103 ? -17.650 -3.069 19.160 1.00 88.31 103 GLU A CA 1
ATOM 846 C C . GLU A 1 103 ? -16.374 -3.500 19.880 1.00 88.31 103 GLU A C 1
ATOM 848 O O . GLU A 1 103 ? -16.228 -3.273 21.081 1.00 88.31 103 GLU A O 1
ATOM 853 N N . GLU A 1 104 ? -15.400 -3.995 19.116 1.00 87.69 104 GLU A N 1
ATOM 854 C CA . GLU A 1 104 ? -14.093 -4.402 19.645 1.00 87.69 104 GLU A CA 1
ATOM 855 C C . GLU A 1 104 ? -13.135 -3.219 19.867 1.00 87.69 104 GLU A C 1
ATOM 857 O O . GLU A 1 104 ? -12.150 -3.338 20.596 1.00 87.69 104 GLU A O 1
ATOM 862 N N . ARG A 1 105 ? -13.440 -2.049 19.283 1.00 86.69 105 ARG A N 1
ATOM 863 C CA . ARG A 1 105 ? -12.577 -0.852 19.251 1.00 86.69 105 ARG A CA 1
ATOM 864 C C . ARG A 1 105 ? -11.201 -1.136 18.654 1.00 86.69 105 ARG A C 1
ATOM 866 O O . ARG A 1 105 ? -10.174 -0.681 19.166 1.00 86.69 105 ARG A O 1
ATOM 873 N N . GLU A 1 106 ? -11.192 -1.872 17.551 1.00 87.25 106 GLU A N 1
ATOM 874 C CA . GLU A 1 106 ? -9.981 -2.356 16.891 1.00 87.25 106 GLU A CA 1
ATOM 875 C C . GLU A 1 106 ? -10.049 -2.154 15.373 1.00 87.25 106 GLU A C 1
ATOM 877 O O . GLU A 1 106 ? -11.111 -2.227 14.751 1.00 87.25 106 GLU A O 1
ATOM 882 N N . LEU A 1 107 ? -8.892 -1.892 14.758 1.00 85.50 107 LEU A N 1
ATOM 883 C CA . LEU A 1 107 ? -8.761 -1.859 13.305 1.00 85.50 107 LEU A CA 1
ATOM 884 C C . LEU A 1 107 ? -8.638 -3.294 12.786 1.00 85.50 107 LEU A C 1
ATOM 886 O O . LEU A 1 107 ? -7.733 -4.022 13.190 1.00 85.50 107 LEU A O 1
ATOM 890 N N . LYS A 1 108 ? -9.526 -3.688 11.874 1.00 88.12 108 LYS A N 1
ATOM 891 C CA . LYS A 1 108 ? -9.535 -5.013 11.253 1.00 88.12 108 LYS A CA 1
ATOM 892 C C . LYS A 1 108 ? -9.241 -4.909 9.760 1.00 88.12 108 LYS A C 1
ATOM 894 O O . LYS A 1 108 ? -9.544 -3.909 9.105 1.00 88.12 108 LYS A O 1
ATOM 899 N N . ALA A 1 109 ? -8.640 -5.967 9.231 1.00 87.19 109 ALA A N 1
ATOM 900 C CA . ALA A 1 109 ? -8.393 -6.133 7.810 1.00 87.19 109 ALA A CA 1
ATOM 901 C C . ALA A 1 109 ? -8.663 -7.584 7.407 1.00 87.19 109 ALA A C 1
ATOM 903 O O . ALA A 1 109 ? -8.338 -8.506 8.157 1.00 87.19 109 ALA A O 1
ATOM 904 N N . LYS A 1 110 ? -9.243 -7.789 6.223 1.00 89.44 110 LYS A N 1
ATOM 905 C CA . LYS A 1 110 ? -9.470 -9.126 5.657 1.00 89.44 110 LYS A CA 1
ATOM 906 C C . LYS A 1 110 ? -9.193 -9.113 4.157 1.00 89.44 110 LYS A C 1
ATOM 908 O O . LYS A 1 110 ? -9.493 -8.124 3.484 1.00 89.44 110 LYS A O 1
ATOM 913 N N . PHE A 1 111 ? -8.656 -10.222 3.652 1.00 87.44 111 PHE A N 1
ATOM 914 C CA . PHE A 1 111 ? -8.713 -10.539 2.229 1.00 87.44 111 PHE A CA 1
ATOM 915 C C . PHE A 1 111 ? -10.170 -10.697 1.790 1.00 87.44 111 PHE A C 1
ATOM 917 O O . PHE A 1 111 ? -10.987 -11.263 2.521 1.00 87.44 111 PHE A O 1
ATOM 924 N N . VAL A 1 112 ? -10.474 -10.212 0.592 1.00 82.69 112 VAL A N 1
ATOM 925 C CA . VAL A 1 112 ? -11.710 -10.570 -0.100 1.00 82.69 112 VAL A CA 1
ATOM 926 C C . VAL A 1 112 ? -11.496 -11.962 -0.684 1.00 82.69 112 VAL A C 1
ATOM 928 O O . VAL A 1 112 ? -10.650 -12.144 -1.556 1.00 82.69 112 VAL A O 1
ATOM 931 N N . ASP A 1 113 ? -12.212 -12.943 -0.151 1.00 77.88 113 ASP A N 1
ATOM 932 C CA . ASP A 1 113 ? -12.292 -14.297 -0.681 1.00 77.88 113 ASP A CA 1
ATOM 933 C C . ASP A 1 113 ? -13.510 -14.423 -1.608 1.00 77.88 113 ASP A C 1
ATOM 935 O O . ASP A 1 113 ? -14.559 -13.822 -1.364 1.00 77.88 113 ASP A O 1
ATOM 939 N N . GLU A 1 114 ? -13.374 -15.192 -2.693 1.00 60.59 114 GLU A N 1
ATOM 940 C CA . GLU A 1 114 ? -14.541 -15.664 -3.442 1.00 60.59 114 GLU A CA 1
ATOM 941 C C . GLU A 1 114 ? -15.286 -16.653 -2.535 1.00 60.59 114 GLU A C 1
ATOM 943 O O . GLU A 1 114 ? -14.719 -17.659 -2.107 1.00 60.59 114 GLU A O 1
ATOM 948 N N . SER A 1 115 ? -16.512 -16.288 -2.154 1.00 52.09 115 SER A N 1
ATOM 949 C CA . SER A 1 115 ? -17.395 -17.065 -1.271 1.00 52.09 115 SER A CA 1
ATOM 950 C C . SER A 1 115 ? -17.955 -18.298 -1.967 1.00 52.09 115 SER A C 1
ATOM 952 O O . SER A 1 115 ? -18.336 -18.160 -3.151 1.00 52.09 115 SER A O 1
#